Protein AF-A0A966QVP6-F1 (afdb_monomer)

Foldseek 3Di:
DVVQVVLQVLVVVLLVVLVVLQVVLCVVVVLDGDPWSCVSRVDDPRPQAPEEGEEEDDPPPDAAAQNYKYWYAQWADDAQDIDGHHRSKIKIWHAGPPGGIGIDID

pLDDT: mean 89.31, std 8.74, range [58.06, 97.19]

Structure (mmCIF, N/CA/C/O backbone):
data_AF-A0A966QVP6-F1
#
_entry.id   AF-A0A966QVP6-F1
#
loop_
_atom_site.group_PDB
_atom_site.id
_atom_site.type_symbol
_atom_site.label_atom_id
_atom_site.label_alt_id
_atom_site.label_comp_id
_atom_site.label_asym_id
_atom_site.label_entity_id
_atom_site.label_seq_id
_atom_site.pdbx_PDB_ins_code
_atom_site.Cartn_x
_atom_site.Cartn_y
_atom_site.Cartn_z
_atom_site.occupancy
_atom_site.B_iso_or_equiv
_atom_site.auth_seq_id
_atom_site.auth_comp_id
_atom_site.auth_asym_id
_atom_site.auth_atom_id
_atom_site.pdbx_PDB_model_num
ATOM 1 N N . ALA A 1 1 ? 18.259 5.405 -18.060 1.00 63.62 1 ALA A N 1
ATOM 2 C CA . ALA A 1 1 ? 18.013 5.684 -16.625 1.00 63.62 1 ALA A CA 1
ATOM 3 C C . ALA A 1 1 ? 16.770 6.556 -16.392 1.00 63.62 1 ALA A C 1
ATOM 5 O O . ALA A 1 1 ? 15.930 6.173 -15.588 1.00 63.62 1 ALA A O 1
ATOM 6 N N . LEU A 1 2 ? 16.595 7.664 -17.129 1.00 81.12 2 LEU A N 1
ATOM 7 C CA . LEU A 1 2 ? 15.492 8.622 -16.935 1.00 81.12 2 LEU A CA 1
ATOM 8 C C . LEU A 1 2 ? 14.079 8.008 -17.008 1.00 81.12 2 LEU A C 1
ATOM 10 O O . LEU A 1 2 ? 13.264 8.233 -16.121 1.00 81.12 2 LEU A O 1
ATOM 14 N N . GLN A 1 3 ? 13.811 7.152 -18.000 1.00 86.00 3 GLN A N 1
ATOM 15 C CA . GLN A 1 3 ? 12.501 6.500 -18.150 1.00 86.00 3 GLN A CA 1
ATOM 16 C C . GLN A 1 3 ? 12.098 5.665 -16.924 1.00 86.00 3 GLN A C 1
ATOM 18 O O . GLN A 1 3 ? 10.932 5.648 -16.548 1.00 86.00 3 GLN A O 1
ATOM 23 N N . ARG A 1 4 ? 13.060 5.007 -16.267 1.00 88.81 4 ARG A N 1
ATOM 24 C CA . ARG A 1 4 ? 12.806 4.202 -15.061 1.00 88.81 4 ARG A CA 1
ATOM 25 C C . ARG A 1 4 ? 12.519 5.071 -13.846 1.00 88.81 4 ARG A C 1
ATOM 27 O O . ARG A 1 4 ? 11.626 4.749 -13.072 1.00 88.81 4 ARG A O 1
ATOM 34 N N . SER A 1 5 ? 13.235 6.186 -13.717 1.00 89.56 5 SER A N 1
ATOM 35 C CA . SER A 1 5 ? 12.957 7.172 -12.670 1.00 89.56 5 SER A CA 1
ATOM 36 C C . SER A 1 5 ? 11.529 7.716 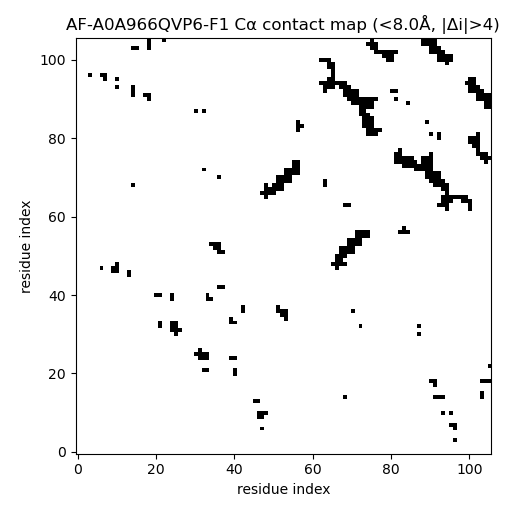-1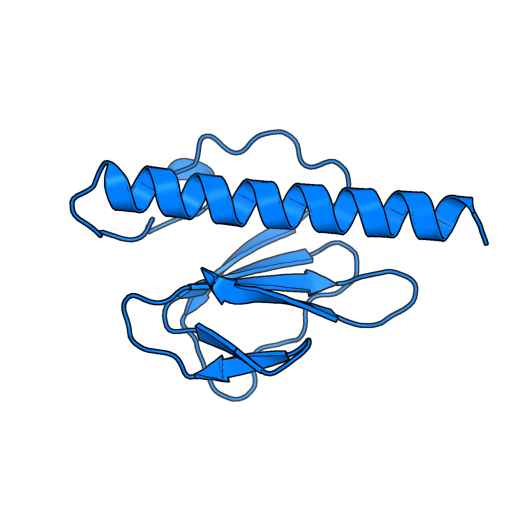2.792 1.00 89.56 5 SER A C 1
ATOM 38 O O . SER A 1 5 ? 10.790 7.755 -11.810 1.00 89.56 5 SER A O 1
ATOM 40 N N . ASN A 1 6 ? 11.094 8.027 -14.018 1.00 91.56 6 ASN A N 1
ATOM 41 C CA . ASN A 1 6 ? 9.735 8.502 -14.285 1.00 91.56 6 ASN A CA 1
ATOM 42 C C . ASN A 1 6 ? 8.669 7.456 -13.918 1.00 91.56 6 ASN A C 1
ATOM 44 O O . ASN A 1 6 ? 7.694 7.798 -13.251 1.00 91.56 6 ASN A O 1
ATOM 48 N N . ARG A 1 7 ? 8.869 6.178 -14.276 1.00 93.00 7 ARG A N 1
ATOM 49 C CA . ARG A 1 7 ? 7.945 5.095 -13.891 1.00 93.00 7 ARG A CA 1
ATOM 50 C C . ARG A 1 7 ? 7.868 4.906 -12.380 1.00 93.00 7 ARG A C 1
ATOM 52 O O . ARG A 1 7 ? 6.775 4.877 -11.828 1.00 93.00 7 ARG A O 1
ATOM 59 N N . ASN A 1 8 ? 9.009 4.846 -11.693 1.00 93.94 8 ASN A N 1
ATOM 60 C CA . ASN A 1 8 ? 9.033 4.705 -10.234 1.00 93.94 8 ASN A CA 1
ATOM 61 C C . ASN A 1 8 ? 8.394 5.914 -9.528 1.00 93.94 8 ASN A C 1
ATOM 63 O O . ASN A 1 8 ? 7.743 5.751 -8.499 1.00 93.94 8 ASN A O 1
ATOM 67 N N . THR A 1 9 ? 8.512 7.111 -10.109 1.00 94.38 9 THR A N 1
ATOM 68 C CA . THR A 1 9 ? 7.824 8.316 -9.622 1.00 94.38 9 THR A CA 1
ATOM 69 C C . THR A 1 9 ? 6.309 8.174 -9.764 1.00 94.38 9 THR A C 1
ATOM 71 O O . THR A 1 9 ? 5.576 8.433 -8.814 1.00 94.38 9 THR A O 1
ATOM 74 N N . GLN A 1 10 ? 5.824 7.697 -10.912 1.00 92.06 10 GLN A N 1
A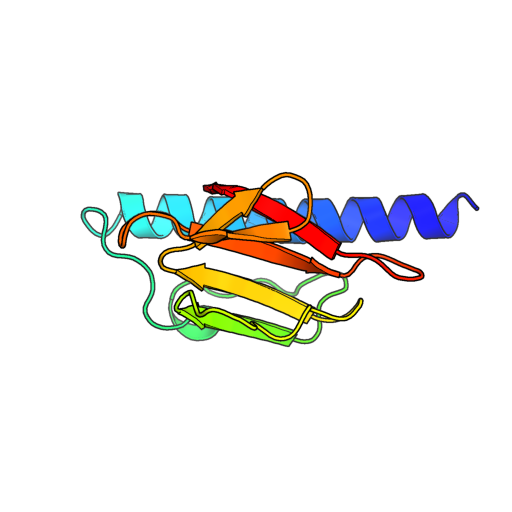TOM 75 C CA . GLN A 1 10 ? 4.393 7.462 -11.117 1.00 92.06 10 GLN A CA 1
ATOM 76 C C . GLN A 1 10 ? 3.853 6.334 -10.216 1.00 92.06 10 GLN A C 1
ATOM 78 O O . GLN A 1 10 ? 2.779 6.494 -9.646 1.00 92.06 10 GLN A O 1
ATOM 83 N N . ARG A 1 11 ? 4.624 5.264 -9.974 1.00 93.69 11 ARG A N 1
ATOM 84 C CA . ARG A 1 11 ? 4.293 4.221 -8.979 1.00 93.69 11 ARG A CA 1
ATOM 85 C C . ARG A 1 11 ? 4.146 4.800 -7.568 1.00 93.69 11 ARG A C 1
ATOM 87 O O . ARG A 1 11 ? 3.182 4.494 -6.873 1.00 93.69 11 ARG A O 1
ATOM 94 N N . LYS A 1 12 ? 5.056 5.687 -7.154 1.00 94.25 12 LYS A N 1
ATOM 95 C CA . LYS A 1 12 ? 4.937 6.394 -5.870 1.00 94.25 12 LYS A CA 1
ATOM 96 C C . LYS A 1 12 ? 3.679 7.265 -5.818 1.00 94.25 12 LYS A C 1
ATOM 98 O O . LYS A 1 12 ? 2.978 7.235 -4.814 1.00 94.25 12 LYS A O 1
ATOM 103 N N . ASN A 1 13 ? 3.371 7.994 -6.891 1.00 93.38 13 ASN A N 1
ATOM 104 C CA . ASN A 1 13 ? 2.173 8.834 -6.959 1.00 93.38 13 ASN A CA 1
ATOM 105 C C . ASN A 1 13 ? 0.881 8.006 -6.859 1.00 93.38 13 ASN A C 1
ATOM 107 O O . ASN A 1 13 ? -0.026 8.394 -6.128 1.00 93.38 13 ASN A O 1
ATOM 111 N N . ASP A 1 14 ? 0.812 6.853 -7.533 1.00 92.31 14 ASP A N 1
ATOM 112 C CA . ASP A 1 14 ? -0.311 5.914 -7.420 1.00 92.31 14 ASP A CA 1
ATOM 113 C C . ASP A 1 14 ? -0.469 5.412 -5.969 1.00 92.31 14 ASP A C 1
ATOM 115 O O . ASP A 1 14 ? -1.577 5.407 -5.431 1.00 92.31 14 ASP A O 1
ATOM 119 N N . ALA A 1 15 ? 0.636 5.060 -5.303 1.00 92.88 15 ALA A N 1
ATOM 120 C CA . ALA A 1 15 ? 0.621 4.618 -3.908 1.00 92.88 15 ALA A CA 1
ATOM 121 C C . ALA A 1 15 ? 0.204 5.725 -2.927 1.00 92.88 15 ALA A C 1
ATOM 123 O O . ALA A 1 15 ? -0.596 5.483 -2.020 1.00 92.88 15 ALA A O 1
ATOM 124 N N . THR A 1 16 ? 0.677 6.956 -3.134 1.00 93.50 16 THR A N 1
ATOM 125 C CA . THR A 1 16 ? 0.230 8.131 -2.373 1.00 93.50 16 THR A CA 1
ATOM 126 C C . THR A 1 16 ? -1.254 8.408 -2.601 1.00 93.50 16 THR A C 1
ATOM 128 O O . THR A 1 16 ? -1.969 8.705 -1.645 1.00 93.50 16 THR A O 1
ATOM 131 N N . ARG A 1 17 ? -1.749 8.252 -3.835 1.00 91.56 17 ARG A N 1
ATOM 132 C CA . ARG A 1 17 ? -3.177 8.388 -4.143 1.00 91.56 17 ARG A CA 1
ATOM 133 C C . ARG A 1 17 ? -4.007 7.355 -3.384 1.00 91.56 17 ARG A C 1
ATOM 135 O O . ARG A 1 17 ? -5.008 7.727 -2.783 1.00 91.56 17 ARG A O 1
ATOM 142 N N . LEU A 1 18 ? -3.592 6.085 -3.365 1.00 90.69 18 LEU A N 1
ATOM 143 C CA . LEU A 1 18 ? -4.292 5.053 -2.593 1.00 90.69 18 LEU A CA 1
ATOM 144 C C . LEU A 1 18 ? -4.317 5.383 -1.093 1.00 90.69 18 LEU A C 1
ATOM 146 O O . LEU A 1 18 ? -5.372 5.292 -0.475 1.00 90.69 18 LEU A O 1
ATOM 150 N N . SER A 1 19 ? -3.180 5.790 -0.526 1.00 92.31 19 SER A N 1
ATOM 151 C CA . SER A 1 19 ? -3.076 6.205 0.880 1.00 92.31 19 SER A CA 1
ATOM 152 C C . SER A 1 19 ? -4.051 7.350 1.207 1.00 92.31 19 SER A C 1
ATOM 154 O O . SER A 1 19 ? -4.795 7.257 2.181 1.00 92.31 19 SER A O 1
ATOM 156 N N . GLY A 1 20 ? -4.147 8.368 0.344 1.00 91.94 20 GLY A N 1
ATOM 157 C CA . GLY A 1 20 ? -5.113 9.463 0.497 1.00 91.94 20 GLY A CA 1
ATOM 158 C C . GLY A 1 20 ? -6.577 9.017 0.412 1.00 91.94 20 GLY A C 1
ATOM 159 O O . GLY A 1 20 ? -7.382 9.426 1.243 1.00 91.94 20 GLY A O 1
ATOM 160 N N . LEU A 1 21 ? -6.919 8.130 -0.531 1.00 90.50 21 LEU A N 1
ATOM 161 C CA . LEU A 1 21 ? -8.278 7.581 -0.655 1.00 90.50 21 LEU A CA 1
ATOM 162 C C . LEU A 1 21 ? -8.691 6.779 0.586 1.00 90.50 21 LEU A C 1
ATOM 164 O O . LEU A 1 21 ? -9.841 6.846 1.015 1.00 90.50 21 LEU A O 1
ATOM 168 N N . VAL A 1 22 ? -7.763 6.024 1.181 1.00 91.06 22 VAL A N 1
ATOM 169 C CA . VAL A 1 22 ? -8.016 5.296 2.434 1.00 91.06 22 VAL A CA 1
ATOM 170 C C . VAL A 1 22 ? -8.229 6.269 3.592 1.00 91.06 22 VAL A C 1
ATOM 172 O O . VAL A 1 22 ? -9.157 6.064 4.374 1.00 91.06 22 VAL A O 1
ATOM 175 N N . ALA A 1 23 ? -7.436 7.341 3.665 1.00 91.06 23 ALA A N 1
ATOM 176 C CA . ALA A 1 23 ? -7.579 8.378 4.685 1.00 91.06 23 ALA A CA 1
ATOM 177 C C . ALA A 1 23 ? -8.944 9.069 4.595 1.00 91.06 23 ALA A C 1
ATOM 179 O O . ALA A 1 23 ? -9.638 9.226 5.599 1.00 91.06 23 ALA A O 1
ATOM 180 N N . GLU A 1 24 ? -9.348 9.439 3.380 1.00 91.69 24 GLU A N 1
ATOM 181 C CA . GLU A 1 24 ? -10.643 10.050 3.102 1.00 91.69 24 GLU A CA 1
ATOM 182 C C . GLU A 1 24 ? -11.791 9.093 3.4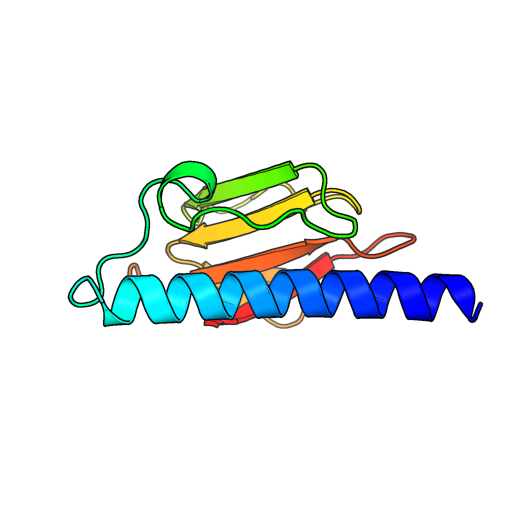40 1.00 91.69 24 GLU A C 1
ATOM 184 O O . GLU A 1 24 ? -12.733 9.476 4.134 1.00 91.69 24 GLU A O 1
ATOM 189 N N . PHE A 1 25 ? -11.690 7.823 3.034 1.00 90.81 25 PHE A N 1
ATOM 190 C CA . PHE A 1 25 ? -12.680 6.812 3.395 1.00 90.81 25 PHE A CA 1
ATOM 191 C C . PHE A 1 25 ? -12.805 6.682 4.914 1.00 90.81 25 PHE A C 1
ATOM 193 O O . PHE A 1 25 ? -13.916 6.727 5.438 1.00 90.81 25 PHE A O 1
ATOM 200 N N . ALA A 1 26 ? -11.686 6.555 5.629 1.00 90.75 26 ALA A N 1
ATOM 201 C CA . ALA A 1 26 ? -11.684 6.445 7.081 1.00 90.75 26 ALA A CA 1
ATOM 202 C C . ALA A 1 26 ? -12.297 7.692 7.734 1.00 90.75 26 ALA A C 1
ATOM 204 O O . ALA A 1 26 ? -13.136 7.559 8.622 1.00 90.75 26 ALA A O 1
ATOM 205 N N . SER A 1 27 ? -11.952 8.890 7.255 1.00 92.44 27 SER A N 1
ATOM 206 C CA . SER A 1 27 ? -12.541 10.153 7.716 1.00 92.44 27 SER A CA 1
ATOM 207 C C . SER A 1 27 ? -14.061 10.173 7.532 1.00 92.44 27 SER A C 1
ATOM 209 O O . SER A 1 27 ? -14.791 10.546 8.447 1.00 92.44 27 SER A O 1
ATOM 211 N N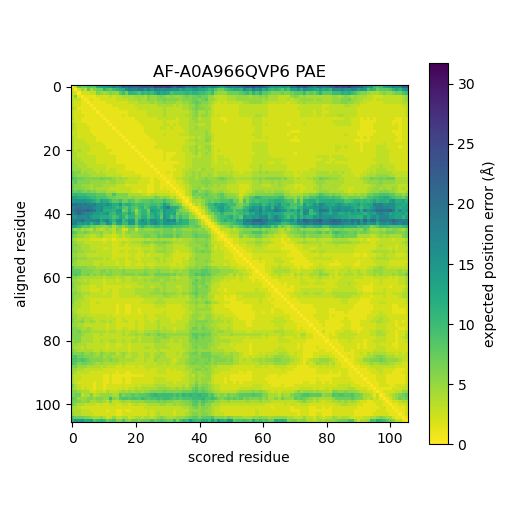 . ASN A 1 28 ? -14.551 9.709 6.382 1.00 91.69 28 ASN A N 1
ATOM 212 C CA . ASN A 1 28 ? -15.977 9.705 6.052 1.00 91.69 28 ASN A CA 1
ATOM 213 C C . ASN A 1 28 ? -16.761 8.560 6.717 1.00 91.69 28 ASN A C 1
ATOM 215 O O . ASN A 1 28 ? -17.988 8.587 6.738 1.00 91.69 28 ASN A O 1
ATOM 219 N N . ASN A 1 29 ? -16.074 7.558 7.275 1.00 91.31 29 ASN A N 1
ATOM 220 C CA . ASN A 1 29 ? -16.681 6.361 7.863 1.00 91.31 29 ASN A CA 1
ATOM 221 C C . ASN A 1 29 ? -16.304 6.175 9.345 1.00 91.31 29 ASN A C 1
ATOM 223 O O . ASN A 1 29 ? -16.142 5.046 9.815 1.00 91.31 29 ASN A O 1
ATOM 227 N N . ASN A 1 30 ? -16.163 7.270 10.103 1.00 91.31 30 ASN A N 1
ATOM 228 C CA . ASN A 1 30 ? -15.890 7.257 11.552 1.00 91.31 30 ASN A CA 1
ATOM 229 C C . ASN A 1 30 ? -14.642 6.441 11.946 1.00 91.31 30 ASN A C 1
ATOM 231 O O . ASN A 1 30 ? -14.634 5.715 12.941 1.00 91.31 30 ASN A O 1
ATOM 235 N N . GLY A 1 31 ? -13.584 6.523 11.142 1.00 88.88 31 GLY A N 1
ATOM 236 C CA . GLY A 1 31 ? -12.343 5.774 11.335 1.00 88.88 31 GLY A CA 1
ATOM 237 C C . GLY A 1 31 ? -12.422 4.302 10.919 1.00 88.88 31 GLY A C 1
ATOM 238 O O . GLY A 1 31 ? -11.474 3.553 11.154 1.00 88.88 31 GLY A O 1
ATOM 239 N N . THR A 1 32 ? -13.527 3.867 10.307 1.00 90.12 32 THR A N 1
ATOM 240 C CA . THR A 1 32 ? -13.652 2.511 9.764 1.00 90.12 32 THR A CA 1
ATOM 241 C C . THR A 1 32 ? -12.821 2.389 8.496 1.00 90.12 32 THR A C 1
ATOM 243 O O . THR A 1 32 ? -12.964 3.173 7.561 1.00 90.12 32 THR A O 1
ATOM 246 N N . LEU A 1 33 ? -11.959 1.378 8.451 1.00 89.06 33 LEU A N 1
ATOM 247 C CA . LEU A 1 33 ? -11.115 1.107 7.292 1.00 89.06 33 LEU A CA 1
ATOM 248 C C . LEU A 1 33 ? -11.899 0.345 6.211 1.00 89.06 33 LEU A C 1
ATOM 250 O O . LEU A 1 33 ? -12.743 -0.493 6.545 1.00 89.06 33 LEU A O 1
ATOM 254 N N . PRO A 1 34 ? -11.606 0.570 4.918 1.00 87.44 34 PRO A N 1
ATOM 255 C CA . PRO A 1 34 ? -12.316 -0.093 3.830 1.00 87.44 34 PRO A CA 1
ATOM 256 C C . PRO A 1 34 ? -12.140 -1.613 3.918 1.00 87.44 34 PRO A C 1
ATOM 258 O O . PRO A 1 34 ? -11.027 -2.091 4.128 1.00 87.44 34 PRO A O 1
ATOM 261 N N . ALA A 1 35 ? -13.219 -2.384 3.740 1.00 84.69 35 ALA A N 1
ATOM 262 C CA . ALA A 1 35 ? -13.188 -3.854 3.775 1.00 84.69 35 ALA A CA 1
ATOM 263 C C . ALA A 1 35 ? -12.645 -4.479 2.477 1.00 84.69 35 ALA A C 1
ATOM 265 O O . ALA A 1 35 ? -12.094 -5.579 2.497 1.00 84.69 35 ALA A O 1
ATOM 266 N N . ASN A 1 36 ? -12.764 -3.764 1.356 1.00 77.69 36 ASN A N 1
ATOM 267 C CA . ASN A 1 36 ? -12.232 -4.132 0.047 1.00 77.69 36 ASN A CA 1
ATOM 268 C C . ASN A 1 36 ? -11.733 -2.860 -0.653 1.00 77.69 36 ASN A C 1
ATOM 270 O O . ASN A 1 36 ? -12.432 -1.853 -0.653 1.00 77.69 36 ASN A O 1
ATOM 274 N N . VAL A 1 37 ? -10.539 -2.900 -1.245 1.00 74.56 37 VAL A N 1
ATOM 275 C CA . VAL A 1 37 ? -9.932 -1.736 -1.911 1.00 74.56 37 VAL A CA 1
ATOM 276 C C . VAL A 1 37 ? -10.660 -1.370 -3.209 1.00 74.56 37 VAL A C 1
ATOM 278 O O . VAL A 1 37 ? -10.815 -0.188 -3.485 1.00 74.56 37 VAL A O 1
ATOM 281 N N . VAL A 1 38 ? -11.164 -2.350 -3.967 1.00 67.12 38 VAL A N 1
ATOM 282 C CA . VAL A 1 38 ? -11.808 -2.127 -5.276 1.00 67.12 38 VAL A CA 1
ATOM 283 C C . VAL A 1 38 ? -13.199 -1.518 -5.125 1.00 67.12 38 VAL A C 1
ATOM 285 O O . VAL A 1 38 ? -13.519 -0.520 -5.765 1.00 67.12 38 VAL A O 1
ATOM 288 N N . ALA A 1 39 ? -14.013 -2.088 -4.236 1.00 59.84 39 ALA A N 1
ATOM 289 C CA . ALA A 1 39 ? -15.401 -1.667 -4.067 1.00 59.84 39 ALA A CA 1
ATOM 290 C C . ALA A 1 39 ? -15.558 -0.400 -3.207 1.00 59.84 39 ALA A C 1
ATOM 292 O O . ALA A 1 39 ? -16.495 0.360 -3.422 1.00 59.84 39 ALA A O 1
ATOM 293 N N . ALA A 1 40 ? -14.665 -0.162 -2.236 1.00 58.06 40 ALA A N 1
ATOM 294 C CA . ALA A 1 40 ? -14.829 0.939 -1.282 1.00 58.06 40 ALA A CA 1
ATOM 295 C C . ALA A 1 40 ? -14.196 2.264 -1.736 1.00 58.06 40 ALA A C 1
ATOM 297 O O . ALA A 1 40 ? -14.593 3.314 -1.241 1.00 58.06 40 ALA A O 1
ATOM 298 N N . LEU A 1 41 ? -13.214 2.232 -2.648 1.00 65.81 41 LEU A N 1
ATOM 299 C CA . LEU A 1 41 ? -12.425 3.416 -3.024 1.00 65.81 41 LEU A CA 1
ATOM 300 C C . LEU A 1 41 ? -12.703 3.926 -4.445 1.00 65.81 41 LEU A C 1
ATOM 302 O O . LEU A 1 41 ? -11.913 4.724 -4.943 1.00 65.81 41 LEU A O 1
ATOM 306 N N . ASN A 1 42 ? -13.778 3.455 -5.104 1.00 60.28 42 ASN A N 1
ATOM 307 C CA . ASN A 1 42 ? -14.099 3.763 -6.510 1.00 60.28 42 ASN A CA 1
ATOM 308 C C . ASN A 1 42 ? -12.835 3.739 -7.379 1.00 60.28 42 ASN A C 1
ATOM 310 O O . ASN A 1 42 ? -12.440 4.765 -7.935 1.00 60.28 42 ASN A O 1
ATOM 314 N N . THR A 1 43 ? -12.133 2.598 -7.385 1.00 63.12 43 THR A N 1
ATOM 315 C CA . THR A 1 43 ? -10.710 2.568 -7.743 1.00 63.12 43 THR A CA 1
ATOM 316 C C . THR A 1 43 ? -10.438 3.245 -9.082 1.00 63.12 43 THR A C 1
ATOM 318 O O . THR A 1 43 ? -10.913 2.757 -10.111 1.00 63.12 43 THR A O 1
ATOM 321 N N . PRO A 1 44 ? -9.652 4.331 -9.096 1.00 62.84 44 PRO A N 1
ATOM 322 C CA . PRO A 1 44 ? -9.222 4.943 -10.340 1.00 62.84 44 PRO A CA 1
ATOM 323 C C . PRO A 1 44 ? -8.334 3.976 -11.129 1.00 62.84 44 PRO A C 1
ATOM 325 O O . PRO A 1 44 ? -7.630 3.151 -10.544 1.00 62.84 44 PRO A O 1
ATOM 328 N N . THR A 1 45 ? -8.308 4.107 -12.458 1.00 74.31 45 THR A N 1
ATOM 329 C CA . THR A 1 45 ? -7.299 3.441 -13.294 1.00 74.31 45 THR A CA 1
ATOM 330 C C . THR A 1 45 ? -5.908 3.793 -12.761 1.00 74.31 45 THR A C 1
ATOM 332 O O . THR A 1 45 ? -5.547 4.973 -12.663 1.00 74.31 45 THR A O 1
ATOM 335 N N . TRP A 1 46 ? -5.162 2.780 -12.323 1.00 85.38 46 TRP A N 1
ATOM 336 C CA . TRP A 1 46 ? -3.785 2.919 -11.849 1.00 85.38 46 TRP A CA 1
ATOM 337 C C . TRP A 1 46 ? -2.845 2.978 -13.043 1.00 85.38 46 TRP A C 1
ATOM 339 O O . TRP A 1 46 ? -3.081 2.325 -14.058 1.00 85.38 46 TRP A O 1
ATOM 349 N N . SER A 1 47 ? -1.787 3.770 -12.930 1.00 84.44 47 SER A N 1
ATOM 350 C CA . SER A 1 47 ? -0.893 4.033 -14.054 1.00 84.44 47 SER A CA 1
ATOM 351 C C . SER A 1 47 ? -0.000 2.826 -14.354 1.00 84.44 47 SER A C 1
ATOM 353 O O . SER A 1 47 ? 0.271 2.548 -15.519 1.00 84.44 47 SER A O 1
ATOM 355 N N . TYR A 1 48 ? 0.444 2.097 -13.318 1.00 85.81 48 TYR A N 1
ATOM 356 C CA . TYR A 1 48 ? 1.318 0.920 -13.489 1.00 85.81 48 TYR A CA 1
ATOM 357 C C . TYR A 1 48 ? 0.944 -0.320 -12.682 1.00 85.81 48 TYR A C 1
ATOM 359 O O . TYR A 1 48 ? 1.482 -1.393 -12.951 1.00 85.81 48 TYR A O 1
ATOM 367 N N . PHE A 1 49 ? 0.095 -0.203 -11.664 1.00 88.69 49 PHE A N 1
ATOM 368 C CA . PHE A 1 49 ? -0.290 -1.363 -10.865 1.00 88.69 49 PHE A CA 1
ATOM 369 C C . PHE A 1 49 ? -1.482 -2.059 -11.506 1.00 88.69 49 PHE A C 1
ATOM 371 O O . PHE A 1 49 ? -2.574 -1.499 -11.574 1.00 88.69 49 PHE A O 1
ATOM 378 N N . THR A 1 50 ? -1.284 -3.295 -11.953 1.00 88.00 50 THR A N 1
ATOM 379 C CA . THR A 1 50 ? -2.380 -4.143 -12.439 1.00 88.00 50 THR A CA 1
ATOM 380 C C . THR A 1 50 ? -3.114 -4.812 -11.285 1.00 88.00 50 THR A C 1
ATOM 382 O O . THR A 1 50 ? -4.285 -5.156 -11.414 1.00 88.00 50 THR A O 1
ATOM 385 N N . THR A 1 51 ? -2.433 -4.975 -10.147 1.00 87.88 51 THR A N 1
ATOM 386 C CA . THR A 1 51 ? -2.969 -5.646 -8.966 1.00 87.88 51 THR A CA 1
ATOM 387 C C . THR A 1 51 ? -2.931 -4.709 -7.770 1.00 87.88 51 THR A C 1
ATOM 389 O O . THR A 1 51 ? -1.860 -4.300 -7.320 1.00 87.88 51 THR A O 1
ATOM 392 N N . VAL A 1 52 ? -4.107 -4.413 -7.213 1.00 89.12 52 VAL A N 1
ATOM 393 C CA . VAL A 1 52 ? -4.235 -3.716 -5.932 1.00 89.12 52 VAL A CA 1
ATOM 394 C C . VAL A 1 52 ? -5.043 -4.577 -4.973 1.00 89.12 52 VAL A C 1
ATOM 396 O O . VAL A 1 52 ? -6.207 -4.874 -5.230 1.00 89.12 52 VAL A O 1
ATOM 399 N N . SER A 1 53 ? -4.430 -4.988 -3.866 1.00 89.38 53 SER A N 1
ATOM 400 C CA . SER A 1 53 ? -5.052 -5.902 -2.902 1.00 89.38 53 SER A CA 1
ATOM 401 C C . SER A 1 53 ? -5.117 -5.312 -1.502 1.00 89.38 53 SER A C 1
ATOM 403 O O . SER A 1 53 ? -4.221 -4.582 -1.088 1.00 89.38 53 SER A O 1
ATOM 405 N N . ARG A 1 54 ? -6.135 -5.702 -0.735 1.00 91.50 54 ARG A N 1
ATOM 406 C CA . ARG A 1 54 ? -6.201 -5.463 0.709 1.00 91.50 54 ARG A CA 1
ATOM 407 C C . ARG A 1 54 ? -5.738 -6.702 1.459 1.00 91.50 54 ARG A C 1
ATOM 409 O O . ARG A 1 54 ? -6.256 -7.783 1.197 1.00 91.50 54 ARG A O 1
ATOM 416 N N . VAL A 1 55 ? -4.839 -6.544 2.423 1.00 92.62 55 VAL A N 1
ATOM 417 C CA . VAL A 1 55 ? -4.320 -7.650 3.238 1.00 92.62 55 VAL A CA 1
ATOM 418 C C . VAL A 1 55 ? -4.268 -7.209 4.701 1.00 92.62 55 VAL A C 1
ATOM 420 O O . VAL A 1 55 ? -4.026 -6.041 4.987 1.00 92.62 55 VAL A O 1
ATOM 423 N N . ALA A 1 56 ? -4.528 -8.107 5.648 1.00 93.56 56 ALA A N 1
ATOM 424 C CA . ALA A 1 56 ? -4.221 -7.837 7.052 1.00 93.56 56 ALA A CA 1
ATOM 425 C C . ALA A 1 56 ? -2.721 -8.047 7.298 1.00 93.56 56 ALA A C 1
ATOM 427 O O . ALA A 1 56 ? -2.103 -8.891 6.650 1.00 93.56 56 ALA A O 1
ATOM 428 N N . TYR A 1 57 ? -2.130 -7.303 8.229 1.00 95.62 57 TYR A N 1
ATOM 429 C CA . TYR A 1 57 ? -0.748 -7.537 8.616 1.00 95.62 57 TYR A CA 1
ATOM 430 C C . TYR A 1 57 ? -0.572 -8.965 9.141 1.00 95.62 57 TYR A C 1
ATOM 432 O O . TYR A 1 57 ? -1.340 -9.434 9.982 1.00 95.62 57 TYR A O 1
ATOM 440 N N . ALA A 1 58 ? 0.477 -9.625 8.663 1.00 95.06 58 ALA A N 1
ATOM 441 C CA . ALA A 1 58 ? 0.940 -10.912 9.147 1.00 95.06 58 ALA A CA 1
ATOM 442 C C . ALA A 1 58 ? 2.472 -10.947 9.087 1.00 95.06 58 ALA A C 1
ATOM 444 O O . ALA A 1 58 ? 3.093 -10.267 8.265 1.00 95.06 58 ALA A O 1
ATOM 445 N N . SER A 1 59 ? 3.100 -11.755 9.939 1.00 91.31 59 SER A N 1
ATOM 446 C CA . SER A 1 59 ? 4.510 -12.083 9.744 1.00 91.31 59 SER A CA 1
ATOM 447 C C . SER A 1 59 ? 4.668 -12.888 8.448 1.00 91.31 59 SER A C 1
ATOM 449 O O . SER A 1 59 ? 3.872 -13.777 8.155 1.00 91.31 59 SER A O 1
ATOM 451 N N . GLY A 1 60 ? 5.686 -12.560 7.647 1.00 89.38 60 GLY A N 1
ATOM 452 C CA . GLY A 1 60 ? 5.955 -13.267 6.389 1.00 89.38 60 GLY A CA 1
ATOM 453 C C . GLY A 1 60 ? 5.047 -12.886 5.214 1.00 89.38 60 GLY A C 1
ATOM 454 O O . GLY A 1 60 ? 4.878 -13.694 4.304 1.00 89.38 60 GLY A O 1
ATOM 455 N N . LEU A 1 61 ? 4.471 -11.676 5.206 1.00 92.12 61 LEU A N 1
ATOM 456 C CA . LEU A 1 61 ? 3.769 -11.154 4.028 1.00 92.12 61 LEU A CA 1
ATOM 457 C C . LEU A 1 61 ? 4.644 -11.259 2.769 1.00 92.12 61 LEU A C 1
ATOM 459 O O . LEU A 1 61 ? 5.811 -10.859 2.767 1.00 92.12 61 LEU A O 1
ATOM 463 N N . ALA A 1 62 ? 4.055 -11.768 1.686 1.00 93.00 62 ALA A N 1
ATOM 464 C CA . ALA A 1 62 ? 4.722 -11.840 0.395 1.00 93.00 62 ALA A CA 1
ATOM 465 C C . ALA A 1 62 ? 4.974 -10.427 -0.143 1.00 93.00 62 ALA A C 1
ATOM 467 O O . ALA A 1 62 ? 4.042 -9.634 -0.284 1.00 93.00 62 ALA A O 1
ATOM 468 N N . ALA A 1 63 ? 6.236 -10.132 -0.455 1.00 92.00 63 ALA A N 1
ATOM 469 C CA . ALA A 1 63 ? 6.621 -8.824 -0.953 1.00 92.00 63 ALA A CA 1
ATOM 470 C C . ALA A 1 63 ? 5.990 -8.536 -2.327 1.00 92.00 63 ALA A C 1
ATOM 472 O O . ALA A 1 63 ? 6.042 -9.398 -3.210 1.00 92.00 63 ALA A O 1
ATOM 473 N N . PRO A 1 64 ? 5.427 -7.334 -2.545 1.00 94.12 64 PRO A N 1
ATOM 474 C CA . PRO A 1 64 ? 4.876 -6.963 -3.837 1.00 94.12 64 PRO A CA 1
ATOM 475 C C . PRO A 1 64 ? 5.975 -6.933 -4.905 1.00 94.12 64 PRO A C 1
ATOM 477 O O . PRO A 1 64 ? 7.093 -6.458 -4.674 1.00 94.12 64 PRO A O 1
ATOM 480 N N . ASN A 1 65 ? 5.635 -7.439 -6.091 1.00 93.69 65 ASN A N 1
ATOM 481 C CA . ASN A 1 65 ? 6.423 -7.233 -7.303 1.00 93.69 65 ASN A CA 1
ATOM 482 C C . ASN A 1 65 ? 6.150 -5.834 -7.880 1.00 93.69 65 ASN A C 1
ATOM 484 O O . ASN A 1 65 ? 5.336 -5.082 -7.339 1.00 93.69 65 ASN A O 1
ATOM 488 N N . SER A 1 66 ? 6.816 -5.484 -8.985 1.00 91.31 66 SER A N 1
ATOM 489 C CA . SER A 1 66 ? 6.640 -4.177 -9.624 1.00 91.31 66 SER A CA 1
ATOM 490 C C . SER A 1 66 ? 5.177 -3.860 -9.916 1.00 91.31 66 SER A C 1
ATOM 492 O O . SER A 1 66 ? 4.789 -2.721 -9.732 1.00 91.31 66 SER A O 1
ATOM 494 N N . ASP A 1 67 ? 4.340 -4.832 -10.269 1.00 91.38 67 ASP A N 1
ATOM 495 C CA . ASP A 1 67 ? 2.969 -4.590 -10.743 1.00 91.38 67 ASP A CA 1
ATOM 496 C C . ASP A 1 67 ? 1.907 -4.694 -9.641 1.00 91.38 67 ASP A C 1
ATOM 498 O O . ASP A 1 67 ? 0.708 -4.556 -9.904 1.00 91.38 67 ASP A O 1
ATOM 502 N N . THR A 1 68 ? 2.346 -4.881 -8.393 1.00 91.19 68 THR A N 1
ATOM 503 C CA . THR A 1 68 ? 1.468 -5.063 -7.239 1.00 91.19 68 THR A CA 1
ATOM 504 C C . THR A 1 68 ? 1.601 -3.929 -6.229 1.00 91.19 68 THR A C 1
ATOM 506 O O . THR A 1 68 ? 2.699 -3.515 -5.854 1.00 91.19 68 THR A O 1
ATOM 509 N N . MET A 1 69 ? 0.451 -3.487 -5.728 1.00 92.25 69 MET A N 1
ATOM 510 C CA . MET A 1 69 ? 0.317 -2.614 -4.571 1.00 92.25 69 MET A CA 1
ATOM 511 C C . MET A 1 69 ? -0.618 -3.261 -3.545 1.00 92.25 69 MET A C 1
ATOM 513 O O . MET A 1 69 ? -1.662 -3.818 -3.884 1.00 92.25 69 MET A O 1
ATOM 517 N N . GLN A 1 70 ? -0.253 -3.196 -2.273 1.00 93.50 70 GLN A N 1
ATOM 518 C CA . GLN A 1 70 ? -0.990 -3.813 -1.181 1.00 93.50 70 GLN A CA 1
ATOM 519 C C . GLN A 1 70 ? -1.340 -2.765 -0.131 1.00 93.50 70 GLN A C 1
ATOM 521 O O . GLN A 1 70 ? -0.459 -2.098 0.403 1.00 93.50 70 GLN A O 1
ATOM 526 N N . LEU A 1 71 ? -2.625 -2.647 0.194 1.00 94.19 71 LEU A N 1
ATOM 527 C CA . LEU A 1 71 ? -3.082 -1.961 1.394 1.00 94.19 71 LEU A CA 1
ATOM 528 C C . LEU A 1 71 ? -3.034 -2.946 2.562 1.00 94.19 71 LEU A C 1
ATOM 530 O O . LEU A 1 71 ? -3.848 -3.871 2.624 1.00 94.19 71 LEU A O 1
ATOM 534 N N . ILE A 1 72 ? -2.099 -2.742 3.482 1.00 95.69 72 ILE A N 1
ATOM 535 C CA . ILE A 1 72 ? -1.924 -3.561 4.675 1.00 95.69 72 ILE A CA 1
ATOM 536 C C . ILE A 1 72 ? -2.651 -2.917 5.852 1.00 95.69 72 ILE A C 1
ATOM 538 O O . ILE A 1 72 ? -2.269 -1.846 6.313 1.00 95.69 72 ILE A O 1
ATOM 542 N N . ILE A 1 73 ? -3.684 -3.583 6.358 1.00 94.81 73 ILE A N 1
ATOM 543 C CA . ILE A 1 73 ? -4.424 -3.177 7.557 1.00 94.81 73 ILE A CA 1
ATOM 544 C C . ILE A 1 73 ? -3.725 -3.727 8.793 1.00 94.81 73 ILE A C 1
ATOM 546 O O . ILE A 1 73 ? -3.366 -4.902 8.819 1.00 94.81 73 ILE A O 1
ATOM 550 N N . GLY A 1 74 ? -3.549 -2.919 9.833 1.00 95.12 74 GLY A N 1
ATOM 551 C CA . GLY A 1 74 ? -2.749 -3.336 10.983 1.00 95.12 74 GLY A CA 1
ATOM 552 C C . GLY A 1 74 ? -1.244 -3.228 10.741 1.00 95.12 74 GLY A C 1
ATOM 553 O O . GLY A 1 74 ? -0.466 -3.726 11.549 1.00 95.12 74 GLY A O 1
ATOM 554 N N . GLY A 1 75 ? -0.834 -2.636 9.616 1.00 95.81 75 GLY A N 1
ATOM 555 C CA . GLY A 1 75 ? 0.560 -2.457 9.230 1.00 95.81 75 GLY A CA 1
ATOM 556 C C . GLY A 1 75 ? 1.007 -1.003 9.355 1.00 95.81 75 GLY A C 1
ATOM 557 O O . GLY A 1 75 ? 0.205 -0.082 9.232 1.00 95.81 75 GLY A O 1
ATOM 558 N N . THR A 1 76 ? 2.304 -0.813 9.563 1.00 96.50 76 THR A N 1
ATOM 559 C C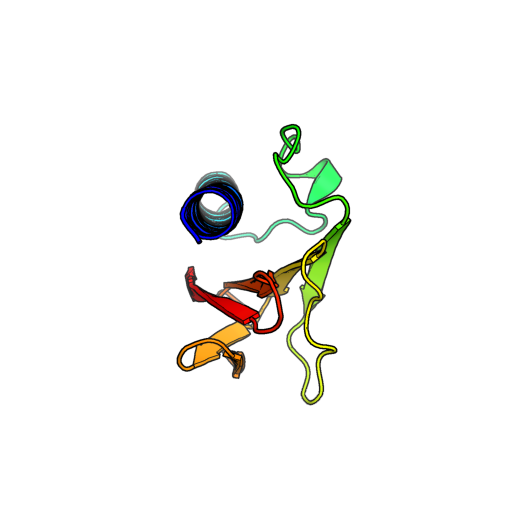A . THR A 1 76 ? 3.012 0.469 9.454 1.00 96.50 76 THR A CA 1
ATOM 560 C C . THR A 1 76 ? 4.280 0.282 8.618 1.00 96.50 76 THR A C 1
ATOM 562 O O . THR A 1 76 ? 4.617 -0.843 8.247 1.00 96.50 76 THR A O 1
ATOM 565 N N . CYS A 1 77 ? 5.002 1.355 8.314 1.00 96.44 77 CYS A N 1
ATOM 566 C CA . CYS A 1 77 ? 6.263 1.268 7.584 1.00 96.44 77 CYS A CA 1
ATOM 567 C C . CYS A 1 77 ? 7.470 1.242 8.518 1.00 96.44 77 CYS A C 1
ATOM 569 O O . CYS A 1 77 ? 7.580 2.050 9.437 1.00 96.44 77 CYS A O 1
ATOM 571 N N . SER A 1 78 ? 8.410 0.346 8.224 1.00 94.62 78 SER A N 1
ATOM 572 C CA . SER A 1 78 ? 9.759 0.318 8.789 1.00 94.62 78 SER A CA 1
ATOM 573 C C . SER A 1 78 ? 10.754 0.486 7.643 1.00 94.62 78 SER A C 1
ATOM 575 O O . SER A 1 78 ? 11.148 -0.469 6.968 1.00 94.62 78 SER A O 1
ATOM 577 N N . GLY A 1 79 ? 11.061 1.746 7.331 1.00 93.62 79 GLY A N 1
ATOM 578 C CA . GLY A 1 79 ? 11.718 2.105 6.077 1.00 93.62 79 GLY A CA 1
ATOM 579 C C . GLY A 1 79 ? 10.860 1.707 4.871 1.00 93.62 79 GLY A C 1
ATOM 580 O O . GLY A 1 79 ? 9.706 2.112 4.758 1.00 93.62 79 GLY A O 1
ATOM 581 N N . SER A 1 80 ? 11.423 0.904 3.968 1.00 94.25 80 SER A N 1
ATOM 582 C CA . SER A 1 80 ? 10.735 0.423 2.759 1.00 94.25 80 SER A CA 1
ATOM 583 C C . SER A 1 80 ? 9.932 -0.873 2.955 1.00 94.25 80 SER A C 1
ATOM 585 O O . SER A 1 80 ? 9.220 -1.294 2.039 1.00 94.25 80 SER A O 1
ATOM 587 N N . ALA A 1 81 ? 10.041 -1.508 4.123 1.00 93.62 81 ALA A N 1
ATOM 588 C CA . ALA A 1 81 ? 9.292 -2.707 4.482 1.00 93.62 81 ALA A CA 1
ATOM 589 C C . ALA A 1 81 ? 8.061 -2.361 5.329 1.00 93.62 81 ALA A C 1
ATOM 591 O O . ALA A 1 81 ? 7.968 -1.279 5.913 1.00 93.62 81 ALA A O 1
ATOM 592 N N . VAL A 1 82 ? 7.131 -3.309 5.423 1.00 96.31 82 VAL A N 1
ATOM 593 C CA . VAL A 1 82 ? 5.994 -3.227 6.343 1.00 96.31 82 VAL A CA 1
ATOM 594 C C . VAL A 1 82 ? 6.372 -3.877 7.669 1.00 96.31 82 VAL A C 1
ATOM 596 O O . VAL A 1 82 ? 7.001 -4.932 7.698 1.00 96.31 82 VAL A O 1
ATOM 599 N N . ALA A 1 83 ? 5.960 -3.256 8.765 1.00 96.00 83 ALA A N 1
ATOM 600 C CA . ALA A 1 83 ? 6.047 -3.783 10.116 1.00 96.00 83 ALA A CA 1
ATOM 601 C C . ALA A 1 83 ? 4.660 -3.811 10.767 1.00 96.00 83 ALA A C 1
ATOM 603 O O . ALA A 1 83 ? 3.699 -3.234 10.250 1.00 96.00 83 ALA A O 1
ATOM 604 N N . GLN A 1 84 ? 4.563 -4.479 11.915 1.00 96.75 84 GLN A N 1
ATOM 605 C CA . GLN A 1 84 ? 3.329 -4.510 12.687 1.00 96.75 84 GLN A CA 1
ATOM 606 C C . GLN A 1 84 ? 2.982 -3.105 13.183 1.00 96.75 84 GLN A C 1
ATOM 608 O O . GLN A 1 84 ? 3.796 -2.446 13.828 1.00 96.75 84 GLN A O 1
ATOM 613 N N . GLY A 1 85 ? 1.765 -2.665 12.886 1.00 95.00 85 GLY A N 1
ATOM 614 C CA . GLY A 1 85 ? 1.149 -1.479 13.463 1.00 95.00 85 GLY A CA 1
ATOM 615 C C . GLY A 1 85 ? -0.005 -1.848 14.395 1.00 95.00 85 GLY A C 1
ATOM 616 O O . GLY A 1 85 ? -0.177 -2.992 14.819 1.00 95.00 85 GLY A O 1
ATOM 617 N N . THR A 1 86 ? -0.830 -0.857 14.708 1.00 93.31 86 THR A N 1
ATOM 618 C CA . THR A 1 86 ? -2.103 -1.040 15.417 1.00 93.31 86 THR A CA 1
ATOM 619 C C . THR A 1 86 ? -3.226 -1.369 14.438 1.00 93.31 86 THR A C 1
ATOM 621 O O . THR A 1 86 ? -3.145 -1.014 13.267 1.00 93.31 86 THR A O 1
ATOM 624 N N . ALA A 1 87 ? -4.331 -1.954 14.910 1.00 88.06 87 ALA A N 1
ATOM 625 C CA . ALA A 1 87 ? -5.471 -2.343 14.066 1.00 88.06 87 ALA A CA 1
ATOM 626 C C . ALA A 1 87 ? -6.101 -1.200 13.237 1.00 88.06 87 ALA A C 1
ATOM 628 O O . ALA A 1 87 ? -6.837 -1.470 12.291 1.00 88.06 87 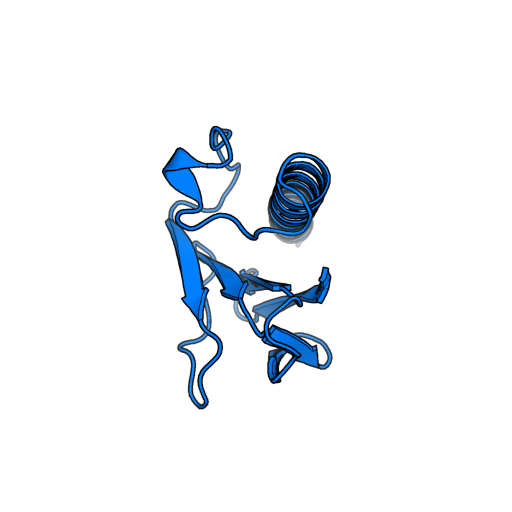ALA A O 1
ATOM 629 N N . ARG A 1 88 ? -5.830 0.063 13.594 1.00 87.56 88 ARG A N 1
ATOM 630 C CA . ARG A 1 88 ? -6.324 1.259 12.892 1.00 87.56 88 ARG A CA 1
ATOM 631 C C . ARG A 1 88 ? -5.305 1.870 11.932 1.00 87.56 88 ARG A C 1
ATOM 633 O O . ARG A 1 88 ? -5.671 2.738 11.152 1.00 87.56 88 ARG A O 1
ATOM 640 N N . GLN A 1 89 ? -4.049 1.439 11.997 1.00 93.25 89 GLN A N 1
ATOM 641 C CA . GLN A 1 89 ? -3.016 1.888 11.076 1.00 93.25 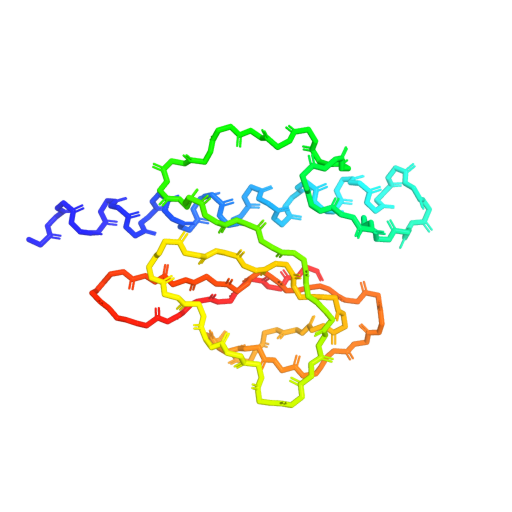89 GLN A CA 1
ATOM 642 C C . GLN A 1 89 ? -3.099 1.116 9.772 1.00 93.25 89 GLN A C 1
ATOM 644 O O . GLN A 1 89 ? -3.470 -0.066 9.740 1.00 93.25 89 GLN A O 1
ATOM 649 N N . THR A 1 90 ? -2.730 1.798 8.695 1.00 94.06 90 THR A N 1
ATOM 650 C CA . THR A 1 90 ? -2.566 1.155 7.403 1.00 94.06 90 THR A CA 1
ATOM 651 C C . THR A 1 90 ? -1.243 1.541 6.771 1.00 94.06 90 THR A C 1
ATOM 653 O O . THR A 1 90 ? -0.681 2.603 7.036 1.00 94.06 90 THR A O 1
ATOM 656 N N . ALA A 1 91 ? -0.743 0.657 5.922 1.00 96.00 91 ALA A N 1
ATOM 657 C CA . ALA A 1 91 ? 0.422 0.915 5.102 1.00 96.00 91 ALA A CA 1
ATOM 658 C C . ALA A 1 91 ? 0.124 0.524 3.659 1.00 96.00 91 ALA A C 1
ATOM 660 O O . ALA A 1 91 ? -0.480 -0.515 3.402 1.00 96.00 91 ALA A O 1
ATOM 661 N N . VAL A 1 92 ? 0.573 1.334 2.711 1.00 95.44 92 VAL A N 1
ATOM 662 C CA . VAL A 1 92 ? 0.585 0.980 1.295 1.00 95.44 92 VAL A CA 1
ATOM 663 C C . VAL A 1 92 ? 1.973 0.457 0.953 1.00 95.44 92 VAL A C 1
ATOM 665 O O . VAL A 1 92 ? 2.945 1.212 0.972 1.00 95.44 92 VAL A O 1
ATOM 668 N N . TRP A 1 93 ? 2.065 -0.833 0.641 1.00 96.69 93 TRP A N 1
ATOM 669 C CA . TRP A 1 93 ? 3.301 -1.506 0.253 1.00 96.69 93 TRP A CA 1
ATOM 670 C C . TRP A 1 93 ? 3.284 -1.824 -1.236 1.00 96.69 93 TRP A C 1
ATOM 672 O O . TRP A 1 93 ? 2.339 -2.438 -1.726 1.00 96.69 93 TRP A O 1
ATOM 682 N N . TYR A 1 94 ? 4.304 -1.404 -1.974 1.00 96.00 94 TYR A N 1
ATOM 683 C CA . TYR A 1 94 ? 4.326 -1.538 -3.430 1.00 96.00 94 TYR A CA 1
ATOM 684 C C . TYR A 1 94 ? 5.722 -1.839 -3.956 1.00 96.00 94 TYR A C 1
ATOM 686 O O . TYR A 1 94 ? 6.722 -1.464 -3.341 1.00 96.00 94 TYR A O 1
ATOM 694 N N . GLY A 1 95 ? 5.794 -2.515 -5.102 1.00 95.50 95 GLY A N 1
ATOM 695 C CA . GLY A 1 95 ? 7.058 -2.774 -5.783 1.00 95.50 95 GLY A CA 1
ATOM 696 C C . GLY A 1 95 ? 7.503 -1.622 -6.686 1.00 95.50 95 GLY A C 1
ATOM 697 O O . GLY A 1 95 ? 6.693 -0.870 -7.231 1.00 95.50 95 GLY A O 1
ATOM 698 N N . ILE A 1 96 ? 8.817 -1.505 -6.875 1.00 94.75 96 ILE A N 1
ATOM 699 C CA . ILE A 1 96 ? 9.463 -0.559 -7.796 1.00 94.75 96 ILE A CA 1
ATOM 700 C C . ILE A 1 96 ? 10.430 -1.287 -8.738 1.00 94.75 96 ILE A C 1
ATOM 702 O O . ILE A 1 96 ? 10.899 -2.385 -8.447 1.00 94.75 96 ILE A O 1
ATOM 706 N N . GLU A 1 97 ? 10.760 -0.676 -9.877 1.00 91.25 97 GLU A N 1
ATOM 707 C CA . GLU A 1 97 ? 11.658 -1.281 -10.868 1.00 91.25 97 GLU A CA 1
ATOM 708 C C . GLU A 1 97 ? 13.144 -0.973 -10.590 1.00 91.25 97 GLU A C 1
ATOM 710 O O . GLU A 1 97 ? 13.502 0.181 -10.325 1.00 91.25 97 GLU A O 1
ATOM 715 N N . PRO A 1 98 ? 14.056 -1.957 -10.748 1.00 88.12 98 PRO A N 1
ATOM 716 C CA . PRO A 1 98 ? 13.836 -3.282 -11.348 1.00 88.12 98 PRO A CA 1
ATOM 717 C C . PRO A 1 98 ? 13.442 -4.342 -10.306 1.00 88.12 98 PRO A C 1
ATOM 719 O O . PRO A 1 98 ? 13.061 -5.451 -10.648 1.00 88.12 98 PRO A O 1
ATOM 722 N N . SER A 1 99 ? 13.606 -3.992 -9.041 1.00 85.94 99 SER A N 1
ATOM 723 C CA . SER A 1 99 ? 13.447 -4.807 -7.861 1.00 85.94 99 SER A CA 1
ATOM 724 C C . SER A 1 99 ? 13.448 -3.855 -6.676 1.00 85.94 99 SER A C 1
ATOM 726 O O . SER A 1 99 ? 14.148 -2.837 -6.689 1.00 85.94 99 S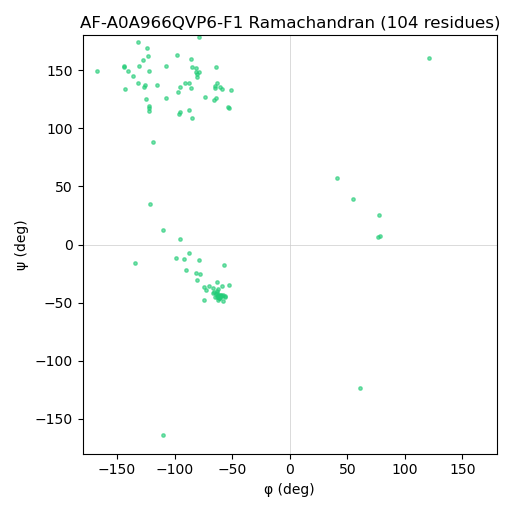ER A O 1
ATOM 728 N N . GLY A 1 100 ? 12.725 -4.229 -5.635 1.00 92.06 100 GLY A N 1
ATOM 729 C CA . GLY A 1 100 ? 12.626 -3.459 -4.410 1.00 92.06 100 GLY A CA 1
ATOM 730 C C . GLY A 1 100 ? 11.187 -3.090 -4.126 1.00 92.06 100 GLY A C 1
ATOM 731 O O . GLY A 1 100 ? 10.318 -3.119 -4.998 1.00 92.06 100 GLY A O 1
ATOM 732 N N . GLN A 1 101 ? 10.956 -2.756 -2.872 1.00 94.69 101 GLN A N 1
ATOM 733 C CA . GLN A 1 101 ? 9.662 -2.349 -2.377 1.00 94.69 101 GLN A CA 1
ATOM 734 C C . GLN A 1 101 ? 9.784 -0.973 -1.754 1.00 94.69 101 GLN A C 1
ATOM 736 O O . GLN A 1 101 ? 10.883 -0.510 -1.450 1.00 94.69 101 GLN A O 1
ATOM 741 N N . GLN A 1 102 ? 8.653 -0.314 -1.591 1.00 97.12 102 GLN A N 1
ATOM 742 C CA . GLN A 1 102 ? 8.521 0.937 -0.874 1.00 97.12 102 GLN A CA 1
ATOM 743 C C . GLN A 1 102 ? 7.231 0.895 -0.071 1.00 97.12 102 GLN A C 1
ATOM 745 O O . GLN A 1 102 ? 6.259 0.250 -0.464 1.00 97.12 102 GLN A O 1
ATOM 750 N N . CYS A 1 103 ? 7.237 1.588 1.060 1.00 97.19 103 CYS A N 1
ATOM 751 C CA . CYS A 1 103 ? 6.130 1.604 1.995 1.00 97.19 103 CYS A CA 1
ATOM 752 C C . CYS A 1 103 ? 5.730 3.053 2.282 1.00 97.19 103 CYS A C 1
ATOM 754 O O . CYS A 1 103 ? 6.593 3.911 2.474 1.00 97.19 103 CYS A O 1
ATOM 756 N N . ILE A 1 104 ? 4.426 3.326 2.292 1.00 96.50 104 ILE A N 1
ATOM 757 C CA . ILE A 1 104 ? 3.846 4.604 2.716 1.00 96.50 104 ILE A CA 1
ATOM 758 C C . ILE A 1 104 ? 2.869 4.317 3.854 1.00 96.50 104 ILE A C 1
ATOM 760 O O . ILE A 1 104 ? 1.877 3.621 3.650 1.00 96.50 104 ILE A O 1
ATOM 764 N N . ALA A 1 105 ? 3.169 4.822 5.049 1.00 92.12 105 ALA A N 1
ATOM 765 C CA . ALA A 1 105 ? 2.298 4.685 6.211 1.00 92.12 105 ALA A CA 1
ATOM 766 C C . ALA A 1 105 ? 1.191 5.739 6.152 1.00 92.12 105 ALA A C 1
ATOM 768 O O . ALA A 1 105 ? 1.392 6.813 5.577 1.00 92.12 105 ALA A O 1
ATOM 769 N N . GLN A 1 106 ? 0.046 5.418 6.744 1.00 83.38 106 GLN A N 1
ATOM 770 C CA . GLN A 1 106 ? -1.134 6.271 6.796 1.00 83.38 106 GLN A CA 1
ATOM 771 C C . GLN A 1 106 ? -1.585 6.494 8.236 1.00 83.38 106 GLN A C 1
ATOM 773 O O . GLN A 1 106 ? -1.493 5.539 9.047 1.00 83.38 106 GLN A O 1
#

Secondary structure (DSSP, 8-state):
-HHHHHHHHHHHHHHHHHHHHHHHHHHHTTTPPPS-HHHHTTPPPPSS-SEEEEEE--TTPPPP-TTEEEEEETEEEETTEEEE--TT-EEEEEE-SSS-EEEEE-

Solvent-accessible surface area (backbone atoms only — not comparable to full-atom values): 5884 Å² total; per-residue (Å²): 112,67,72,58,54,53,51,44,50,51,47,49,51,49,47,50,50,52,48,52,49,52,52,52,45,14,67,77,46,83,65,42,72,74,94,40,56,62,82,68,55,70,61,70,91,55,92,66,48,85,40,75,45,66,44,71,58,60,91,85,66,80,78,45,50,56,43,27,34,32,44,25,41,18,11,25,51,56,72,46,40,79,37,86,44,51,84,84,27,30,18,35,37,28,20,33,81,96,67,55,55,38,38,46,60,94

Sequence (106 aa):
ALQRSNRNTQRKNDATRLSGLVAEFASNNNGTLPANVVAALNTPTWSYFTTVSRVAYASGLAAPNSDTMQLIIGGTCSGSAVAQGTARQTAVWYGIEPSGQQCIAQ

Radius of gyration: 13.07 Å; Cα contacts (8 Å, |Δi|>4): 214; chains: 1; bounding box: 35×23×34 Å

Mean predicted aligned error: 4.18 Å